Protein AF-A0A8K0KRC7-F1 (afdb_monomer)

Foldseek 3Di:
DPPPVVVVVVVVVVPPPPPDDDDDPPCPVPQQEAEDAPDPVVVVVPVPPPHHYDYDPLNVVVVCCCVVPVPDPVNVVVLVLLVVLCVVVVFDDDDDADDDPVPVCRVVVVVVCCVRSVNSVVVVVVVVVVVVVVVVVVVVDDPPPPDD

Organism: Ladona fulva (NCBI:txid123851)

Sequence (148 aa):
MCAISRAFTLWFKYSIIHTTNNKRCLLSDKIVCIVRDNGRNIVSTLEGSPFEHISCLAHSLQLVIKDGILNKQMVKDLATKCRMAQIQLNIKRHKLIQDEPTRWNSLLQMMRHLPVQKEAVVHYNGILSNVFEKATYVASGSAVTVSE

Secondary structure (DSSP, 8-state):
--SHHHHHHHHHHTSS----SS---TTGGG---EEE-S-HHHHHHHHTSSS-EEE-HHHHHHHHHIIIIITSHHHHHHHHHHHHHHHHTTPPP-------TTSTTHHHHHHHHHHHHHHHHHHHHHHHHHHHHHHHHHHT--------

InterPro domains:
  IPR012337 Ribonuclease H-like superfamily [SSF53098] (28-122)
  IPR052035 Zinc finger BED domain-containing [PTHR46481] (29-125)

Structure (mmCIF, N/CA/C/O backbone):
data_AF-A0A8K0KRC7-F1
#
_entry.id   AF-A0A8K0KRC7-F1
#
loop_
_atom_site.group_PDB
_atom_site.id
_atom_site.type_symbol
_atom_site.label_atom_id
_atom_site.label_alt_id
_atom_site.label_comp_id
_atom_site.label_asym_id
_atom_site.label_entity_id
_atom_site.label_seq_id
_atom_site.pdbx_PDB_ins_code
_atom_site.Cartn_x
_atom_site.Cartn_y
_atom_site.Cartn_z
_atom_site.occupancy
_atom_site.B_iso_or_equiv
_atom_site.auth_seq_id
_atom_site.auth_comp_id
_atom_site.auth_asym_id
_atom_site.auth_atom_id
_atom_site.pdbx_PDB_model_num
ATOM 1 N N . MET A 1 1 ? 5.937 -18.211 14.958 1.00 33.62 1 MET A N 1
ATOM 2 C CA . MET A 1 1 ? 5.404 -17.612 13.711 1.00 33.62 1 MET A CA 1
ATOM 3 C C . MET A 1 1 ? 6.012 -16.227 13.475 1.00 33.62 1 MET A C 1
ATOM 5 O O . MET A 1 1 ? 5.441 -15.252 13.931 1.00 33.62 1 MET A O 1
ATOM 9 N N . CYS A 1 2 ? 7.164 -16.119 12.799 1.00 29.72 2 CYS A N 1
ATOM 10 C CA . CYS A 1 2 ? 7.578 -14.884 12.103 1.00 29.72 2 CYS A CA 1
ATOM 11 C C . CYS A 1 2 ? 8.777 -15.154 11.164 1.00 29.72 2 CYS A C 1
ATOM 13 O O . CYS A 1 2 ? 9.817 -14.516 11.263 1.00 29.72 2 CYS A O 1
ATOM 15 N N . ALA A 1 3 ? 8.664 -16.145 10.273 1.00 28.69 3 ALA A N 1
ATOM 16 C CA . ALA A 1 3 ? 9.695 -16.421 9.259 1.00 28.69 3 ALA A CA 1
ATOM 17 C C . ALA A 1 3 ? 9.427 -15.700 7.921 1.00 28.69 3 ALA A C 1
ATOM 19 O O . ALA A 1 3 ? 10.314 -15.583 7.084 1.00 28.69 3 ALA A O 1
ATOM 20 N N . ILE A 1 4 ? 8.225 -15.146 7.728 1.00 36.69 4 ILE A N 1
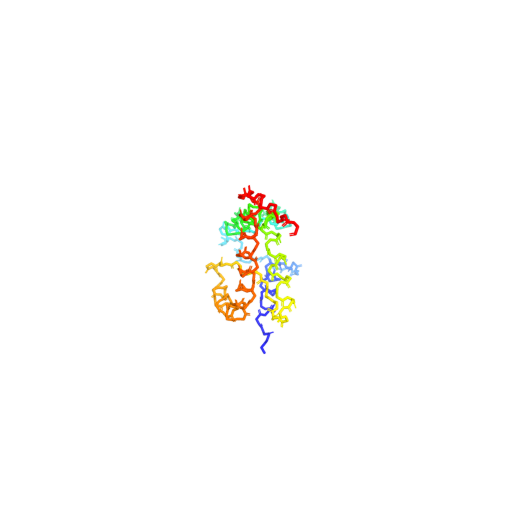ATOM 21 C CA . ILE A 1 4 ? 7.799 -14.579 6.436 1.00 36.69 4 ILE A CA 1
ATOM 22 C C . ILE A 1 4 ? 8.170 -13.088 6.306 1.00 36.69 4 ILE A C 1
ATOM 24 O O . ILE A 1 4 ? 8.286 -12.571 5.200 1.00 36.69 4 ILE A O 1
ATOM 28 N N . SER A 1 5 ? 8.467 -12.389 7.410 1.00 37.97 5 SER A N 1
ATOM 29 C CA . SER A 1 5 ? 8.839 -10.965 7.343 1.00 37.97 5 SER A CA 1
ATOM 30 C C . SER A 1 5 ? 10.290 -10.714 6.912 1.00 37.97 5 SER A C 1
ATOM 32 O O . SER A 1 5 ? 10.607 -9.586 6.546 1.00 37.97 5 SER A O 1
ATOM 34 N N . ARG A 1 6 ? 11.176 -11.722 6.940 1.00 35.16 6 ARG A N 1
ATOM 35 C CA . ARG A 1 6 ? 12.566 -11.572 6.461 1.00 35.16 6 ARG A CA 1
ATOM 36 C C . ARG A 1 6 ? 12.711 -11.896 4.972 1.00 35.16 6 ARG A C 1
ATOM 38 O O . ARG A 1 6 ? 13.611 -11.358 4.339 1.00 35.16 6 ARG A O 1
ATOM 45 N N . ALA A 1 7 ? 11.802 -12.687 4.397 1.00 34.78 7 ALA A N 1
ATOM 46 C CA . ALA A 1 7 ? 11.844 -13.064 2.984 1.00 34.78 7 ALA A CA 1
ATOM 47 C C . ALA A 1 7 ? 11.619 -11.870 2.036 1.00 34.78 7 ALA A C 1
ATOM 49 O O . ALA A 1 7 ? 12.266 -11.786 0.998 1.00 34.78 7 ALA A O 1
ATOM 50 N N . PHE A 1 8 ? 10.779 -10.897 2.410 1.00 37.19 8 PHE A N 1
ATOM 51 C CA . PHE A 1 8 ? 10.486 -9.754 1.534 1.00 37.19 8 PHE A CA 1
ATOM 52 C C . PHE A 1 8 ? 11.630 -8.726 1.487 1.00 37.19 8 PHE A C 1
ATOM 54 O O . PHE A 1 8 ? 11.939 -8.180 0.432 1.00 37.19 8 PHE A O 1
ATOM 61 N N . THR A 1 9 ? 12.324 -8.514 2.609 1.00 38.22 9 THR A N 1
ATOM 62 C CA . THR A 1 9 ? 13.510 -7.643 2.653 1.00 38.22 9 THR A CA 1
ATOM 63 C C . THR A 1 9 ? 14.731 -8.311 2.018 1.00 38.22 9 THR A C 1
ATOM 65 O O . THR A 1 9 ? 15.571 -7.622 1.448 1.00 38.22 9 THR A O 1
ATOM 68 N N . LEU A 1 10 ? 14.830 -9.645 2.073 1.00 32.06 10 LEU A N 1
ATOM 69 C CA . LEU A 1 10 ? 15.874 -10.395 1.369 1.00 32.06 10 LEU A CA 1
ATOM 70 C C . LEU A 1 10 ? 15.636 -10.440 -0.147 1.00 32.06 10 LEU A C 1
ATOM 72 O O . LEU A 1 10 ? 16.608 -10.360 -0.887 1.00 32.06 10 LEU A O 1
ATOM 76 N N . TRP A 1 11 ? 14.388 -10.450 -0.627 1.00 34.28 11 TRP A N 1
ATOM 77 C CA . TRP A 1 11 ? 14.124 -10.401 -2.071 1.00 34.28 11 TRP A CA 1
ATOM 78 C C . TRP A 1 11 ? 14.482 -9.043 -2.700 1.00 34.28 11 TRP A C 1
ATOM 80 O O . TRP A 1 11 ? 15.053 -9.003 -3.785 1.00 34.28 11 TRP A O 1
ATOM 90 N N . PHE A 1 12 ? 14.292 -7.932 -1.977 1.00 31.88 12 PHE A N 1
ATOM 91 C CA . PHE A 1 12 ? 14.781 -6.619 -2.427 1.00 31.88 12 PHE A CA 1
ATOM 92 C C . PHE A 1 12 ? 16.305 -6.453 -2.303 1.00 31.88 12 PHE A C 1
ATOM 94 O O . PHE A 1 12 ? 16.902 -5.687 -3.055 1.00 31.88 12 PHE A O 1
ATOM 101 N N . LYS A 1 13 ? 16.962 -7.178 -1.389 1.00 31.12 13 LYS A N 1
ATOM 102 C CA . LYS A 1 13 ? 18.420 -7.086 -1.198 1.00 31.12 13 LYS A CA 1
ATOM 103 C C . LYS A 1 13 ? 19.223 -7.925 -2.203 1.00 31.12 13 LYS A C 1
ATOM 105 O O . LYS A 1 13 ? 20.401 -7.651 -2.386 1.00 31.12 13 LYS A O 1
ATOM 110 N N . TYR A 1 14 ? 18.597 -8.891 -2.881 1.00 35.47 14 TYR A N 1
ATOM 111 C CA . TYR A 1 14 ? 19.252 -9.746 -3.884 1.00 35.47 14 TYR A CA 1
ATOM 112 C C . TYR A 1 14 ? 19.147 -9.253 -5.341 1.00 35.47 14 TYR A C 1
ATOM 114 O O . TYR A 1 14 ? 19.714 -9.890 -6.221 1.00 35.47 14 TYR A O 1
ATOM 122 N N . SER A 1 15 ? 18.494 -8.114 -5.609 1.00 32.50 15 SER A N 1
ATOM 123 C CA . SER A 1 15 ? 18.563 -7.447 -6.931 1.00 32.50 15 SER A CA 1
ATOM 124 C C . SER A 1 15 ? 19.583 -6.306 -6.996 1.00 32.50 15 SER A C 1
ATOM 126 O O . SER A 1 15 ? 19.812 -5.745 -8.064 1.00 32.50 15 SER A O 1
ATOM 128 N N . ILE A 1 16 ? 20.244 -5.979 -5.882 1.00 38.75 16 ILE A N 1
ATOM 129 C CA . ILE A 1 16 ? 21.433 -5.127 -5.915 1.00 38.75 16 ILE A CA 1
ATOM 130 C C . ILE A 1 16 ? 22.608 -6.054 -6.191 1.00 38.75 16 ILE A C 1
ATOM 132 O O . ILE A 1 16 ? 23.095 -6.750 -5.299 1.00 38.75 16 ILE A O 1
ATOM 136 N N . ILE A 1 17 ? 23.028 -6.078 -7.454 1.00 41.53 17 ILE A N 1
ATOM 137 C CA . ILE A 1 17 ? 24.310 -6.627 -7.883 1.00 41.53 17 ILE A CA 1
ATOM 138 C C . ILE A 1 17 ? 25.383 -5.874 -7.090 1.00 41.53 17 ILE A C 1
ATOM 140 O O . ILE A 1 17 ? 25.812 -4.785 -7.462 1.00 41.53 17 ILE A O 1
ATOM 144 N N . HIS A 1 18 ? 25.791 -6.436 -5.953 1.00 33.06 18 HIS A N 1
ATOM 145 C CA . HIS A 1 18 ? 27.065 -6.094 -5.354 1.00 33.06 18 HIS A CA 1
ATOM 146 C C . HIS A 1 18 ? 28.128 -6.538 -6.354 1.00 33.06 18 HIS A C 1
ATOM 148 O O . HIS A 1 18 ? 28.364 -7.727 -6.566 1.00 33.06 18 HIS A O 1
ATOM 154 N N . THR A 1 19 ? 28.738 -5.553 -7.000 1.00 42.16 19 THR A N 1
ATOM 155 C CA . THR A 1 19 ? 29.949 -5.678 -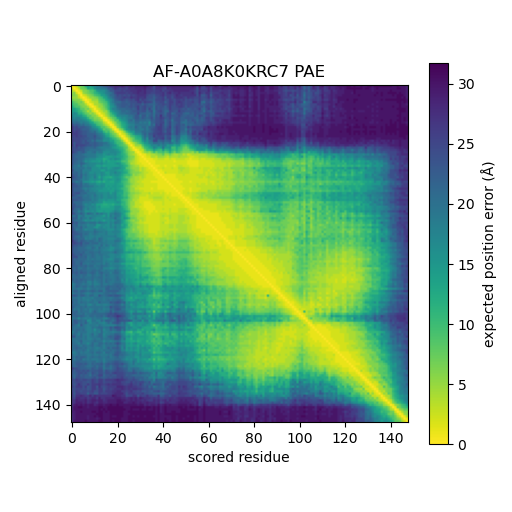7.796 1.00 42.16 19 THR A CA 1
ATOM 156 C C . THR A 1 19 ? 31.099 -6.109 -6.885 1.00 42.16 19 THR A C 1
ATOM 158 O O . THR A 1 19 ? 31.922 -5.312 -6.452 1.00 42.16 19 THR A O 1
ATOM 161 N N . THR A 1 20 ? 31.174 -7.400 -6.566 1.00 35.38 20 THR A N 1
ATOM 162 C CA . THR A 1 20 ? 32.406 -8.011 -6.066 1.00 35.38 20 THR A CA 1
ATOM 163 C C . THR A 1 20 ? 33.124 -8.645 -7.247 1.00 35.38 20 THR A C 1
ATOM 165 O O . THR A 1 20 ? 32.663 -9.645 -7.785 1.00 35.38 20 THR A O 1
ATOM 168 N N . ASN A 1 21 ? 34.219 -8.001 -7.652 1.00 38.16 21 ASN A N 1
ATOM 169 C CA . ASN A 1 21 ? 35.334 -8.518 -8.443 1.00 38.16 21 ASN A CA 1
ATOM 170 C C . ASN A 1 21 ? 35.035 -9.621 -9.483 1.00 38.16 21 ASN A C 1
ATOM 172 O O . ASN A 1 21 ? 34.902 -10.801 -9.174 1.00 38.16 21 ASN A O 1
ATOM 176 N N . ASN A 1 22 ? 35.121 -9.213 -10.752 1.00 40.75 22 ASN A N 1
ATOM 177 C CA . ASN A 1 22 ? 35.574 -10.049 -11.863 1.00 40.75 22 ASN A CA 1
ATOM 178 C C . ASN A 1 22 ? 34.718 -11.277 -12.237 1.00 40.75 22 ASN A C 1
ATOM 180 O O . ASN A 1 22 ? 35.244 -12.369 -12.438 1.00 40.75 22 ASN A O 1
ATOM 184 N N . LYS A 1 23 ? 33.405 -11.089 -12.421 1.00 40.78 23 LYS A N 1
ATOM 185 C CA . LYS A 1 23 ? 32.607 -11.898 -13.361 1.00 40.78 23 LYS A CA 1
ATOM 186 C C . LYS A 1 23 ? 31.597 -10.992 -14.063 1.00 40.78 23 LYS A C 1
ATOM 188 O O . LYS A 1 23 ? 30.587 -10.624 -13.470 1.00 40.78 23 LYS A O 1
ATOM 193 N N . ARG A 1 24 ? 31.860 -10.625 -15.327 1.00 45.50 24 ARG A N 1
ATOM 194 C CA . ARG A 1 24 ? 30.801 -10.138 -16.232 1.00 45.50 24 ARG A CA 1
ATOM 195 C C . ARG A 1 24 ? 29.645 -11.135 -16.149 1.00 45.50 24 ARG A C 1
ATOM 197 O O . ARG A 1 24 ? 29.869 -12.336 -16.298 1.00 45.50 24 ARG A O 1
ATOM 204 N N . CYS A 1 25 ? 28.438 -10.657 -15.868 1.00 52.09 25 CYS A N 1
ATOM 205 C CA . CYS A 1 25 ? 27.251 -11.498 -15.827 1.00 52.09 25 CYS A CA 1
ATOM 206 C C . CYS A 1 25 ? 27.090 -12.187 -17.194 1.00 52.09 25 CYS A C 1
ATOM 208 O O . CYS A 1 25 ? 26.824 -11.523 -18.188 1.00 52.09 25 CYS A O 1
ATOM 210 N N . LEU A 1 26 ? 27.242 -13.514 -17.247 1.00 53.88 26 LEU A N 1
ATOM 211 C CA . LEU A 1 26 ? 27.145 -14.370 -18.449 1.00 53.88 26 LEU A CA 1
ATOM 212 C C . LEU A 1 26 ? 25.731 -14.406 -19.087 1.00 53.88 26 LEU A C 1
ATOM 214 O O . LEU A 1 26 ? 25.395 -15.323 -19.831 1.00 53.88 26 LEU A O 1
ATOM 218 N N . LEU A 1 27 ? 24.869 -13.451 -18.735 1.00 60.81 27 LEU A N 1
ATOM 219 C CA . LEU A 1 27 ? 23.453 -13.382 -19.089 1.00 60.81 27 LEU A CA 1
ATOM 220 C C . LEU A 1 27 ? 23.074 -12.059 -19.756 1.00 60.81 27 LEU A C 1
ATOM 222 O O . LEU A 1 27 ? 21.923 -11.934 -20.160 1.00 60.81 27 LEU A O 1
ATOM 226 N N . SER A 1 28 ? 23.991 -11.090 -19.877 1.00 60.16 28 SER A N 1
ATOM 227 C CA . SER A 1 28 ? 23.673 -9.781 -20.463 1.00 60.16 28 SER A CA 1
ATOM 228 C C . SER A 1 28 ? 23.053 -9.908 -21.857 1.00 60.16 28 SER A C 1
ATOM 230 O O . SER A 1 28 ? 22.075 -9.231 -22.142 1.00 60.16 28 SER A O 1
ATOM 232 N N . ASP A 1 29 ? 23.521 -10.871 -22.653 1.00 67.31 29 ASP A N 1
ATOM 233 C CA . ASP A 1 29 ? 23.029 -11.123 -24.014 1.00 67.31 29 ASP A CA 1
ATOM 234 C C . ASP A 1 29 ? 21.641 -11.800 -24.052 1.00 67.31 29 ASP A C 1
ATOM 236 O O . ASP A 1 29 ? 21.066 -11.990 -25.120 1.00 67.31 29 ASP A O 1
ATOM 240 N N . LYS A 1 30 ? 21.092 -12.201 -22.894 1.00 78.62 30 LYS A N 1
ATOM 241 C CA . LYS A 1 30 ? 19.772 -12.849 -22.757 1.00 78.62 30 LYS A CA 1
ATOM 242 C C . LYS A 1 30 ? 18.722 -11.956 -22.097 1.00 78.62 30 LYS A C 1
ATOM 244 O O . LYS A 1 30 ? 17.555 -12.343 -22.030 1.00 78.62 30 LYS A O 1
ATOM 249 N N . ILE A 1 31 ? 19.118 -10.806 -21.554 1.00 82.00 31 ILE A N 1
ATOM 250 C CA . ILE A 1 31 ? 18.199 -9.890 -20.875 1.00 82.00 31 ILE A CA 1
ATOM 251 C C . ILE A 1 31 ? 17.572 -8.982 -21.930 1.00 82.00 31 ILE A C 1
ATOM 253 O O . ILE A 1 31 ? 18.246 -8.138 -22.505 1.00 82.00 31 ILE A O 1
ATOM 257 N N . VAL A 1 32 ? 16.270 -9.158 -22.164 1.00 86.50 32 VAL A N 1
ATOM 258 C CA . VAL A 1 32 ? 15.516 -8.356 -23.142 1.00 86.50 32 VAL A CA 1
ATOM 259 C C . VAL A 1 32 ? 15.117 -6.998 -22.562 1.00 86.50 32 VAL A C 1
ATOM 261 O O . VAL A 1 32 ? 15.223 -5.986 -23.243 1.00 86.50 32 VAL A O 1
ATOM 264 N N . CYS A 1 33 ? 14.633 -6.966 -21.316 1.00 88.88 33 CYS A N 1
ATOM 265 C CA . CYS A 1 33 ? 14.178 -5.737 -20.668 1.00 88.88 33 CYS A CA 1
ATOM 266 C C . CYS A 1 33 ? 14.079 -5.908 -19.145 1.00 88.88 33 CYS A C 1
ATOM 268 O O . CYS A 1 33 ? 13.697 -6.974 -18.654 1.00 88.88 33 CYS A O 1
ATOM 270 N N . ILE A 1 34 ? 14.385 -4.847 -18.397 1.00 90.25 34 ILE A N 1
ATOM 271 C CA . ILE A 1 34 ? 14.246 -4.780 -16.940 1.00 90.25 34 ILE A CA 1
ATOM 272 C C . ILE A 1 34 ? 12.956 -4.037 -16.572 1.00 90.25 34 ILE A C 1
ATOM 274 O O . ILE A 1 34 ? 12.757 -2.879 -16.933 1.00 90.25 34 ILE A O 1
ATOM 278 N N . VAL A 1 35 ? 12.090 -4.668 -15.777 1.00 92.38 35 VAL A N 1
ATOM 279 C CA . VAL A 1 35 ? 10.934 -3.990 -15.170 1.00 92.38 35 VAL A CA 1
ATOM 280 C C . VAL A 1 35 ? 11.363 -3.379 -13.838 1.00 92.38 35 VAL A C 1
ATOM 282 O O . VAL A 1 35 ? 11.757 -4.100 -12.923 1.00 92.38 35 VAL A O 1
ATOM 285 N N . ARG A 1 36 ? 11.278 -2.053 -13.716 1.00 90.56 36 ARG A N 1
ATOM 286 C CA . ARG A 1 36 ? 11.759 -1.290 -12.553 1.00 90.56 36 ARG A CA 1
ATOM 287 C C . ARG A 1 36 ? 10.636 -0.550 -11.829 1.00 90.56 36 ARG A C 1
ATOM 289 O O . ARG A 1 36 ? 9.609 -0.228 -12.422 1.00 90.56 36 ARG A O 1
ATOM 296 N N . ASP A 1 37 ? 10.812 -0.249 -10.545 1.00 90.25 37 ASP A N 1
ATOM 297 C CA . ASP A 1 37 ? 9.905 0.662 -9.832 1.00 90.25 37 ASP A CA 1
ATOM 298 C C . ASP A 1 37 ? 10.170 2.142 -10.204 1.00 90.25 37 ASP A C 1
ATOM 300 O O . ASP A 1 37 ? 11.087 2.458 -10.960 1.00 90.25 37 ASP A O 1
ATOM 304 N N . ASN A 1 38 ? 9.338 3.080 -9.739 1.00 87.75 38 ASN A N 1
ATOM 305 C CA . ASN A 1 38 ? 9.521 4.516 -10.027 1.00 87.75 38 ASN A CA 1
ATOM 306 C C . ASN A 1 38 ? 10.465 5.226 -9.041 1.00 87.75 38 ASN A C 1
ATOM 308 O O . ASN A 1 38 ? 10.468 6.453 -8.956 1.00 87.75 38 ASN A O 1
ATOM 312 N N . GLY A 1 39 ? 11.260 4.479 -8.277 1.00 89.12 39 GLY A N 1
ATOM 313 C CA . GLY A 1 39 ? 12.240 5.022 -7.354 1.00 89.12 39 GLY A CA 1
ATOM 314 C C . GLY A 1 39 ? 13.381 5.722 -8.089 1.00 89.12 39 GLY A C 1
ATOM 315 O O . GLY A 1 39 ? 14.020 5.150 -8.967 1.00 89.12 39 GLY A O 1
ATOM 316 N N . ARG A 1 40 ? 13.701 6.956 -7.685 1.00 89.81 40 ARG A N 1
ATOM 317 C CA . ARG A 1 40 ? 14.780 7.755 -8.30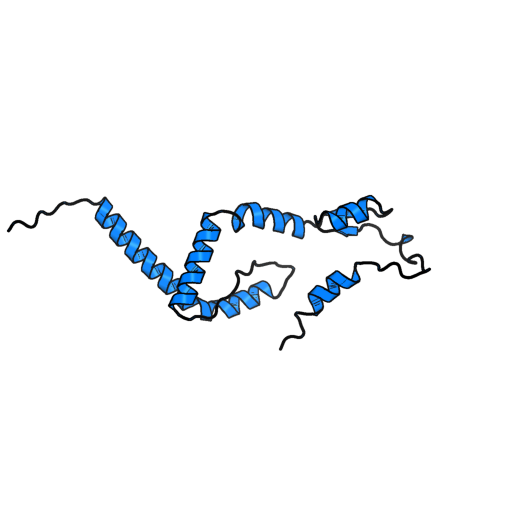3 1.00 89.81 40 ARG A CA 1
ATOM 318 C C . ARG A 1 40 ? 16.120 7.017 -8.372 1.00 89.81 40 ARG A C 1
ATOM 320 O O . ARG A 1 40 ? 16.824 7.128 -9.367 1.00 89.81 40 ARG A O 1
ATOM 327 N N . ASN A 1 41 ? 16.439 6.228 -7.349 1.00 92.94 41 ASN A N 1
ATOM 328 C CA . ASN A 1 41 ? 17.703 5.498 -7.283 1.00 92.94 41 ASN A CA 1
ATOM 329 C C . ASN A 1 41 ? 17.795 4.397 -8.350 1.00 92.94 41 ASN A C 1
ATOM 331 O O . ASN A 1 41 ? 18.834 4.272 -8.993 1.00 92.94 41 ASN A O 1
ATOM 335 N N . ILE A 1 42 ? 16.727 3.613 -8.557 1.00 88.81 42 ILE A N 1
ATOM 336 C CA . ILE A 1 42 ? 16.737 2.553 -9.574 1.00 88.81 42 ILE A CA 1
ATOM 337 C C . ILE A 1 42 ? 16.664 3.142 -10.981 1.00 88.81 42 ILE A C 1
ATOM 339 O O . ILE A 1 42 ? 17.338 2.644 -11.874 1.00 88.81 42 ILE A O 1
ATOM 343 N N . VAL A 1 43 ? 15.918 4.238 -11.157 1.00 92.50 43 VAL A N 1
ATOM 344 C CA . VAL A 1 43 ? 15.843 4.966 -12.429 1.00 92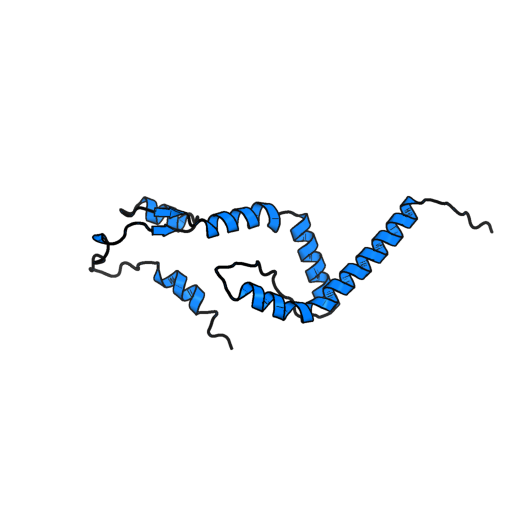.50 43 VAL A CA 1
ATOM 345 C C . VAL A 1 43 ? 17.227 5.472 -12.825 1.00 92.50 43 VAL A C 1
ATOM 347 O O . VAL A 1 43 ? 17.728 5.077 -13.867 1.00 92.50 43 VAL A O 1
ATOM 350 N N . SER A 1 44 ? 17.899 6.218 -11.946 1.00 94.00 44 SER A N 1
ATOM 351 C CA . SER A 1 44 ? 19.235 6.755 -12.230 1.00 94.00 44 SER A CA 1
ATOM 352 C C . SER A 1 44 ? 20.283 5.659 -12.458 1.00 94.00 44 SER A C 1
ATOM 354 O O . SER A 1 44 ? 21.179 5.825 -13.281 1.00 94.00 44 SER A O 1
ATOM 356 N N . THR A 1 45 ? 20.166 4.524 -11.760 1.00 92.31 45 THR A N 1
ATOM 357 C CA . THR A 1 45 ? 21.067 3.378 -11.966 1.00 92.31 45 THR A CA 1
ATOM 358 C C . THR A 1 45 ? 20.873 2.753 -13.348 1.00 92.31 45 THR A C 1
ATOM 360 O O . THR A 1 45 ? 21.851 2.375 -13.989 1.00 92.31 45 THR A O 1
ATOM 363 N N . LEU A 1 46 ? 19.624 2.623 -13.802 1.00 90.69 46 LEU A N 1
ATOM 364 C CA . LEU A 1 46 ? 19.300 1.956 -15.060 1.00 90.69 46 LEU A CA 1
ATOM 365 C C . LEU A 1 46 ? 19.459 2.868 -16.282 1.00 90.69 46 LEU A C 1
ATOM 367 O O . LEU A 1 46 ? 19.888 2.374 -17.320 1.00 90.69 46 LEU A O 1
ATOM 371 N N . GLU A 1 47 ? 19.238 4.177 -16.139 1.00 92.12 47 GLU A N 1
ATOM 372 C CA . GLU A 1 47 ? 19.531 5.183 -17.175 1.00 92.12 47 GLU A CA 1
ATOM 373 C C . GLU A 1 47 ? 21.025 5.224 -17.537 1.00 92.12 47 GLU A C 1
ATOM 375 O O . GLU A 1 47 ? 21.386 5.509 -18.674 1.00 92.12 47 GLU A O 1
ATOM 380 N N . GLY A 1 48 ? 21.905 4.915 -16.577 1.00 90.06 48 GLY A N 1
ATOM 381 C CA . GLY A 1 48 ? 23.346 4.766 -16.806 1.00 90.06 48 GLY A CA 1
ATOM 382 C C . GLY A 1 48 ? 23.776 3.360 -17.241 1.00 90.06 48 GLY A C 1
ATOM 383 O O . GLY A 1 48 ? 24.974 3.100 -17.358 1.00 90.06 48 GLY A O 1
ATOM 384 N N . SER A 1 49 ? 22.834 2.433 -17.426 1.00 87.06 49 SER A N 1
ATOM 385 C CA . SER A 1 49 ? 23.107 1.034 -17.760 1.00 87.06 49 SER A CA 1
ATOM 386 C C . SER A 1 49 ? 22.852 0.751 -19.246 1.00 87.06 49 SER A C 1
ATOM 388 O O . SER A 1 49 ? 22.069 1.452 -19.877 1.00 87.06 49 SER A O 1
ATOM 390 N N . PRO A 1 50 ? 23.457 -0.301 -19.826 1.00 86.50 50 PRO A N 1
ATOM 391 C CA . PRO A 1 50 ? 23.209 -0.683 -21.217 1.00 86.50 50 PRO A CA 1
ATOM 392 C C . PRO A 1 50 ? 21.882 -1.439 -21.420 1.00 86.50 50 PRO A C 1
ATOM 394 O O . PRO A 1 50 ? 21.646 -1.961 -22.506 1.00 86.50 50 PRO A O 1
ATOM 397 N N . PHE A 1 51 ? 21.054 -1.584 -20.381 1.00 88.56 51 PHE A N 1
ATOM 398 C CA . PHE A 1 51 ? 19.849 -2.406 -20.425 1.00 88.56 51 PHE A CA 1
ATOM 399 C C . PHE A 1 51 ? 18.599 -1.566 -20.667 1.00 88.56 51 PHE A C 1
ATOM 401 O O . PHE A 1 51 ? 18.324 -0.619 -19.932 1.00 88.56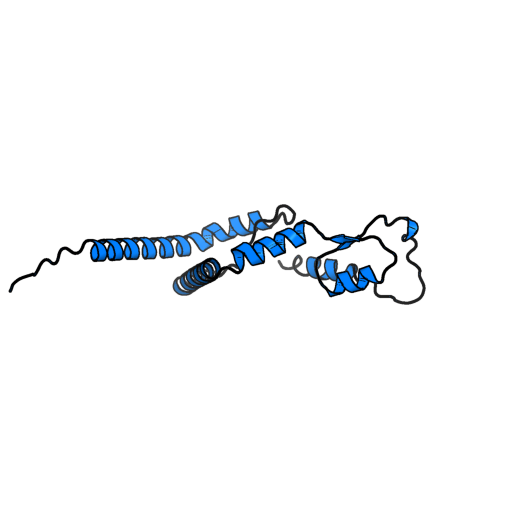 51 PHE A O 1
ATOM 408 N N . GLU A 1 52 ? 17.786 -2.002 -21.627 1.00 90.56 52 GLU A N 1
ATOM 409 C CA . GLU A 1 52 ? 16.436 -1.481 -21.820 1.00 90.56 52 GLU A CA 1
ATOM 410 C C . GLU A 1 52 ? 15.576 -1.723 -20.577 1.00 90.56 52 GLU A C 1
ATOM 412 O O . GLU A 1 52 ? 15.609 -2.801 -19.968 1.00 90.56 52 GLU A O 1
ATOM 417 N N . HIS A 1 53 ? 14.773 -0.730 -20.198 1.00 93.38 53 HIS A N 1
ATOM 418 C CA . HIS A 1 53 ? 13.983 -0.802 -18.976 1.00 93.38 53 HIS A CA 1
ATOM 419 C C . HIS A 1 53 ? 12.614 -0.120 -19.080 1.00 93.38 53 HIS A C 1
ATOM 421 O O . HIS A 1 53 ? 12.466 0.955 -19.660 1.00 93.38 53 HIS A O 1
ATOM 427 N N . ILE A 1 54 ? 11.609 -0.690 -18.412 1.00 93.62 54 ILE A N 1
ATOM 428 C CA . ILE A 1 54 ? 10.242 -0.151 -18.345 1.00 93.62 54 ILE A CA 1
ATOM 429 C C . ILE A 1 54 ? 9.766 0.014 -16.904 1.00 93.62 54 ILE A C 1
ATOM 431 O O . ILE A 1 54 ? 10.181 -0.712 -15.999 1.00 93.62 54 ILE A O 1
ATOM 435 N N . SER A 1 55 ? 8.867 0.969 -16.670 1.00 91.94 55 SER A N 1
ATOM 436 C CA . SER A 1 55 ? 8.260 1.148 -15.351 1.00 91.94 55 SER A CA 1
ATOM 437 C C . SER A 1 55 ? 7.250 0.041 -15.038 1.00 91.94 55 SER A C 1
ATOM 439 O O . SER A 1 55 ? 6.485 -0.420 -15.884 1.00 91.94 55 SER A O 1
ATOM 441 N N . CYS A 1 56 ? 7.219 -0.380 -13.778 1.00 89.44 56 CYS A N 1
ATOM 442 C CA . CYS A 1 56 ? 6.250 -1.337 -13.275 1.00 89.44 56 CYS A CA 1
ATOM 443 C C . CYS A 1 56 ? 4.868 -0.682 -13.179 1.00 89.44 56 CYS A C 1
ATOM 445 O O . CYS A 1 56 ? 4.635 0.175 -12.321 1.00 89.44 56 CYS A O 1
ATOM 447 N N . LEU A 1 57 ? 3.928 -1.130 -14.015 1.00 87.06 57 LEU A N 1
ATOM 448 C CA . LEU A 1 57 ? 2.546 -0.643 -14.021 1.00 87.06 57 LEU A CA 1
ATOM 449 C C . LEU A 1 57 ? 1.880 -0.760 -12.643 1.00 87.06 57 LEU A C 1
ATOM 451 O O . LEU A 1 57 ? 1.238 0.186 -12.192 1.00 87.06 57 LEU A O 1
ATOM 455 N N . ALA A 1 58 ? 2.075 -1.885 -11.948 1.00 82.75 58 ALA A N 1
ATOM 456 C CA . ALA A 1 58 ? 1.511 -2.094 -10.616 1.00 82.75 58 ALA A CA 1
ATOM 457 C C . ALA A 1 58 ? 2.025 -1.046 -9.614 1.00 82.75 58 ALA A C 1
ATOM 459 O O . ALA A 1 58 ? 1.252 -0.488 -8.836 1.00 82.75 58 ALA A O 1
ATOM 460 N N . HIS A 1 59 ? 3.317 -0.708 -9.680 1.00 79.44 59 HIS A N 1
ATOM 461 C CA . HIS A 1 59 ? 3.892 0.325 -8.825 1.00 79.44 59 HIS A CA 1
ATOM 462 C C . HIS A 1 59 ? 3.371 1.723 -9.185 1.00 79.44 59 HIS A C 1
ATOM 464 O O . HIS A 1 59 ? 3.042 2.504 -8.294 1.00 79.44 59 HIS A O 1
ATOM 470 N N . SER A 1 60 ? 3.242 2.032 -10.477 1.00 87.00 60 SER A N 1
ATOM 471 C CA . SER A 1 60 ? 2.654 3.290 -10.950 1.00 87.00 60 SER A CA 1
ATOM 472 C C . SER A 1 60 ? 1.207 3.453 -10.478 1.00 87.00 60 SER A C 1
ATOM 474 O O . SER A 1 60 ? 0.857 4.490 -9.916 1.00 87.00 60 SER A O 1
ATOM 476 N N . LEU A 1 61 ? 0.381 2.411 -10.605 1.00 86.75 61 LEU A N 1
ATOM 477 C CA . LEU A 1 61 ? -1.000 2.426 -10.122 1.00 86.75 61 LEU A CA 1
ATOM 478 C C . LEU A 1 61 ? -1.063 2.600 -8.599 1.00 86.75 61 LEU A C 1
ATOM 480 O O . LEU A 1 61 ? -1.864 3.381 -8.087 1.00 86.75 61 LEU A O 1
ATOM 484 N N . GLN A 1 62 ? -0.171 1.932 -7.865 1.00 83.06 62 GLN A N 1
ATOM 485 C CA . GLN A 1 62 ? -0.077 2.078 -6.416 1.00 83.06 62 GLN A CA 1
ATOM 486 C C . GLN A 1 62 ? 0.248 3.518 -5.987 1.00 83.06 62 GLN A C 1
ATOM 488 O O . GLN A 1 62 ? -0.240 3.966 -4.944 1.00 83.06 62 GLN A O 1
ATOM 493 N N . LEU A 1 63 ? 1.067 4.244 -6.757 1.00 86.75 63 LEU A N 1
ATOM 494 C CA . LEU A 1 63 ? 1.352 5.661 -6.517 1.00 86.75 63 LEU A CA 1
ATOM 495 C C . LEU A 1 63 ? 0.119 6.533 -6.781 1.00 86.75 63 LEU A C 1
ATOM 497 O O . LEU A 1 63 ? -0.208 7.368 -5.941 1.00 86.75 63 LEU A O 1
ATOM 501 N N . VAL A 1 64 ? -0.607 6.284 -7.876 1.00 91.19 64 VAL A N 1
ATOM 502 C CA . VAL A 1 64 ? -1.854 6.999 -8.204 1.00 91.19 64 VAL A CA 1
ATOM 503 C C . VAL A 1 64 ? -2.909 6.807 -7.116 1.00 91.19 64 VAL A C 1
ATOM 505 O O . VAL A 1 64 ? -3.511 7.777 -6.675 1.00 91.19 64 VAL A O 1
ATOM 508 N N . ILE A 1 65 ? -3.108 5.585 -6.617 1.00 86.62 65 ILE A N 1
ATOM 509 C CA . ILE A 1 65 ? -4.064 5.315 -5.529 1.00 86.62 65 ILE A CA 1
ATOM 510 C C . ILE A 1 65 ? -3.638 6.020 -4.236 1.00 86.62 65 ILE A C 1
ATOM 512 O O . ILE A 1 65 ? -4.468 6.611 -3.535 1.00 86.62 65 ILE A O 1
ATOM 516 N N . LYS A 1 66 ? -2.340 5.970 -3.909 1.00 83.88 66 LYS A N 1
ATOM 517 C CA . LYS A 1 66 ? -1.803 6.653 -2.726 1.00 83.88 66 LYS A CA 1
ATOM 518 C C . LYS A 1 66 ? -2.079 8.149 -2.781 1.00 83.88 66 LYS A C 1
ATOM 520 O O . LYS A 1 66 ? -2.530 8.702 -1.783 1.00 83.88 66 LYS A O 1
ATOM 525 N N . ASP A 1 67 ? -1.848 8.777 -3.925 1.00 88.06 67 ASP A N 1
ATOM 526 C CA . ASP A 1 67 ? -2.020 10.217 -4.073 1.00 88.06 67 ASP A CA 1
ATOM 527 C C . ASP A 1 67 ? -3.490 10.637 -4.245 1.00 88.06 67 ASP A C 1
ATOM 529 O O . ASP A 1 67 ? -4.002 11.507 -3.538 1.00 88.06 67 ASP A O 1
ATOM 533 N N . GLY A 1 68 ? -4.213 9.948 -5.125 1.00 89.50 68 GLY A N 1
ATOM 534 C CA . GLY A 1 68 ? -5.592 10.262 -5.483 1.00 89.50 68 GLY A CA 1
ATOM 535 C C . GLY A 1 68 ? -6.611 9.946 -4.392 1.00 89.50 68 GLY A C 1
ATOM 536 O O . GLY A 1 68 ? -7.627 10.633 -4.303 1.00 89.50 68 GLY A O 1
ATOM 537 N N . ILE A 1 69 ? -6.349 8.946 -3.543 1.00 88.50 69 ILE A N 1
ATOM 538 C CA . ILE A 1 69 ? -7.315 8.474 -2.540 1.00 88.50 69 ILE A CA 1
ATOM 539 C C . ILE A 1 69 ? -6.726 8.559 -1.135 1.00 88.50 69 ILE A C 1
ATOM 541 O O . ILE A 1 69 ? -7.256 9.267 -0.281 1.00 88.50 69 ILE A O 1
ATOM 545 N N . LEU A 1 70 ? -5.617 7.861 -0.874 1.00 83.56 70 LEU A N 1
ATOM 546 C CA . LEU A 1 70 ? -5.125 7.687 0.501 1.00 83.56 70 LEU A CA 1
ATOM 547 C C . LEU A 1 70 ? -4.555 8.978 1.105 1.00 83.56 70 LEU A C 1
ATOM 549 O O . LEU A 1 70 ? -4.555 9.145 2.326 1.00 83.56 70 LEU A O 1
ATOM 553 N N . ASN A 1 71 ? -4.090 9.905 0.267 1.00 85.81 71 ASN A N 1
ATOM 554 C CA . ASN A 1 71 ? -3.578 11.195 0.707 1.00 85.81 71 ASN A CA 1
ATOM 555 C C . ASN A 1 71 ? -4.661 12.244 0.967 1.00 85.81 71 ASN A C 1
ATOM 557 O O . ASN A 1 71 ? -4.343 13.266 1.583 1.00 85.81 71 ASN A O 1
ATOM 561 N N . LYS A 1 72 ? -5.915 11.995 0.570 1.00 91.06 72 LYS A N 1
ATOM 562 C CA . LYS A 1 72 ? -7.028 12.922 0.793 1.00 91.06 72 LYS A CA 1
ATOM 563 C C . LYS A 1 72 ? -7.318 13.058 2.286 1.00 91.06 72 LYS A C 1
ATOM 565 O O . LYS A 1 72 ? -7.404 12.062 3.007 1.00 91.06 72 LYS A O 1
ATOM 570 N N . GLN A 1 73 ? -7.501 14.298 2.740 1.00 91.25 73 GLN A N 1
ATOM 571 C CA . GLN A 1 73 ? -7.683 14.609 4.159 1.00 91.25 73 GLN A CA 1
ATOM 572 C C . GLN A 1 73 ? -8.872 13.857 4.765 1.00 91.25 73 GLN A C 1
ATOM 574 O O . GLN A 1 73 ? -8.724 13.217 5.796 1.00 91.25 73 GLN A O 1
ATOM 579 N N . MET A 1 74 ? -10.000 13.804 4.053 1.00 89.81 74 MET A N 1
ATOM 580 C CA . MET A 1 74 ? -11.188 13.056 4.474 1.00 89.81 74 MET A CA 1
ATOM 581 C C . MET A 1 74 ? -10.889 11.581 4.801 1.00 89.81 74 MET A C 1
ATOM 583 O O . MET A 1 74 ? -11.352 11.058 5.813 1.00 89.81 74 MET A O 1
ATOM 587 N N . VAL A 1 75 ? -10.082 10.906 3.973 1.00 86.94 75 VAL A N 1
ATOM 588 C CA . VAL A 1 75 ? -9.710 9.495 4.175 1.00 86.94 75 VAL A CA 1
ATOM 589 C C . VAL A 1 75 ? -8.775 9.348 5.377 1.00 86.94 75 VAL A C 1
ATOM 591 O O . VAL A 1 75 ? -8.923 8.417 6.171 1.00 86.94 75 VAL A O 1
ATOM 594 N N . LYS A 1 76 ? -7.841 10.289 5.558 1.00 87.56 76 LYS A N 1
ATOM 595 C CA . LYS A 1 76 ? -6.947 10.337 6.726 1.00 87.56 76 LYS A CA 1
ATOM 596 C C . LYS A 1 76 ? -7.712 10.584 8.027 1.00 87.56 76 LYS A C 1
ATOM 598 O O . LYS A 1 76 ? -7.430 9.923 9.029 1.00 87.56 76 LYS A O 1
ATOM 603 N N . ASP A 1 77 ? -8.691 11.479 8.007 1.00 89.25 77 ASP A N 1
ATOM 604 C CA . ASP A 1 77 ? -9.529 11.803 9.160 1.00 89.25 77 ASP A CA 1
ATOM 605 C C . ASP A 1 77 ? -10.396 10.611 9.550 1.00 89.25 77 ASP A C 1
ATOM 607 O O . ASP A 1 77 ? -10.440 10.235 10.721 1.00 89.25 77 ASP A O 1
ATOM 611 N N . LEU A 1 78 ? -11.025 9.956 8.569 1.00 84.50 78 LEU A N 1
ATOM 612 C CA . LEU A 1 78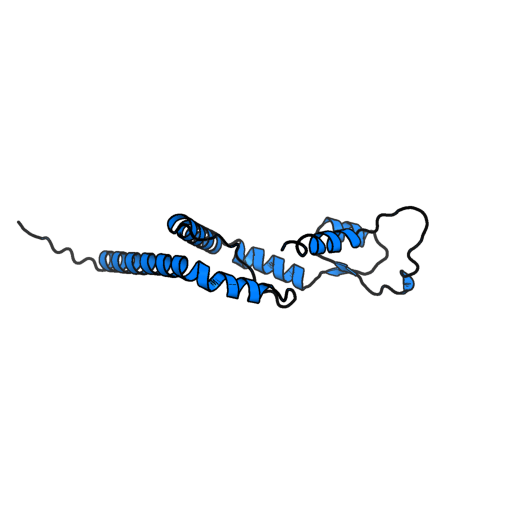 ? -11.784 8.729 8.795 1.00 84.50 78 LEU A CA 1
ATOM 613 C C . LEU A 1 78 ? -10.894 7.633 9.393 1.00 84.50 78 LEU A C 1
ATOM 615 O O . LEU A 1 78 ? -11.238 7.048 10.418 1.00 84.50 78 LEU A O 1
ATOM 619 N N . ALA A 1 79 ? -9.709 7.404 8.818 1.00 84.75 79 ALA A N 1
ATOM 620 C CA . ALA A 1 79 ? -8.760 6.426 9.343 1.00 84.75 79 ALA A CA 1
ATOM 621 C C . ALA A 1 79 ? -8.319 6.752 10.781 1.00 84.75 79 ALA A C 1
ATOM 623 O O . ALA A 1 79 ? -8.123 5.845 11.591 1.00 84.75 79 ALA A O 1
ATOM 624 N N . THR A 1 80 ? -8.181 8.036 11.116 1.00 87.31 80 THR A N 1
ATOM 625 C CA . THR A 1 80 ? -7.845 8.493 12.470 1.00 87.31 80 THR A CA 1
ATOM 626 C C . THR A 1 80 ? -9.000 8.250 13.438 1.00 87.31 80 THR A C 1
ATOM 628 O O . THR A 1 80 ? -8.779 7.670 14.499 1.00 87.31 80 THR A O 1
ATOM 631 N N . LYS A 1 81 ? -10.239 8.574 13.052 1.00 85.69 81 LYS A N 1
ATOM 632 C CA . LYS A 1 81 ? -11.446 8.297 13.851 1.00 85.69 81 LYS A CA 1
ATOM 633 C C . LYS A 1 81 ? -11.620 6.802 14.122 1.00 85.69 81 LYS A C 1
ATOM 635 O O . LYS A 1 81 ? -11.835 6.410 15.266 1.00 85.69 81 LYS A O 1
ATOM 640 N N . CYS A 1 82 ? -11.428 5.950 13.115 1.00 82.31 82 CYS A N 1
ATOM 641 C CA . CYS A 1 82 ? -11.465 4.498 13.304 1.00 82.31 82 CYS A CA 1
ATOM 642 C C . CYS A 1 82 ? -10.378 4.014 14.279 1.00 82.31 82 CYS A C 1
ATOM 644 O O . CYS A 1 82 ? -10.638 3.142 15.106 1.00 82.31 82 CYS A O 1
ATOM 646 N N . ARG A 1 83 ? -9.170 4.595 14.237 1.00 86.00 83 ARG A N 1
ATOM 647 C CA . ARG A 1 83 ? -8.109 4.289 15.216 1.00 86.00 83 ARG A CA 1
ATOM 648 C C . ARG A 1 83 ? -8.472 4.739 16.628 1.00 86.00 83 ARG A C 1
ATOM 650 O O . ARG A 1 83 ? -8.140 4.034 17.574 1.00 86.00 83 ARG A O 1
ATOM 657 N N . MET A 1 84 ? -9.142 5.878 16.782 1.00 87.19 84 MET A N 1
ATOM 658 C CA . MET A 1 84 ? -9.621 6.337 18.089 1.00 87.19 84 MET A CA 1
ATOM 659 C C . MET A 1 84 ? -10.662 5.374 18.663 1.00 87.19 84 MET A C 1
ATOM 661 O O . MET A 1 84 ? -10.528 4.979 19.815 1.00 87.19 84 MET A O 1
ATOM 665 N N . ALA A 1 85 ? -11.616 4.913 17.847 1.00 86.44 85 ALA A N 1
ATOM 666 C CA . ALA A 1 85 ? -12.600 3.913 18.266 1.00 86.44 85 ALA A CA 1
ATOM 667 C C . ALA A 1 85 ? -11.934 2.592 18.698 1.00 86.44 85 ALA A C 1
ATOM 669 O O . ALA A 1 85 ? -12.292 2.019 19.724 1.00 86.44 85 ALA A O 1
ATOM 670 N N . GLN A 1 86 ? -10.904 2.138 17.971 1.00 88.44 86 GLN A N 1
ATOM 671 C CA . GLN A 1 86 ? -10.106 0.971 18.378 1.00 88.44 86 GLN A CA 1
ATOM 672 C C . GLN A 1 86 ? -9.447 1.163 19.753 1.00 88.44 86 GLN A C 1
ATOM 674 O O . GLN A 1 86 ? -9.385 0.214 20.528 1.00 88.44 86 GLN A O 1
ATOM 679 N N . ILE A 1 87 ? -8.946 2.369 20.055 1.00 88.50 87 ILE A N 1
ATOM 680 C CA . ILE A 1 87 ? -8.310 2.689 21.345 1.00 88.50 87 ILE A CA 1
ATOM 681 C C . ILE A 1 87 ? -9.349 2.736 22.468 1.00 88.50 87 ILE A C 1
ATOM 683 O O . ILE A 1 87 ? -9.132 2.126 23.508 1.00 88.50 87 ILE A O 1
ATOM 687 N N . GLN A 1 88 ? -10.475 3.421 22.250 1.00 88.50 88 GLN A N 1
ATOM 688 C CA . GLN A 1 88 ? -11.555 3.560 23.235 1.00 88.50 88 GLN A CA 1
ATOM 689 C C . GLN A 1 88 ? -12.121 2.205 23.667 1.00 88.50 88 GLN A C 1
ATOM 691 O O . GLN A 1 88 ? -12.401 2.001 24.843 1.00 88.50 88 GLN A O 1
ATOM 696 N N . LEU A 1 89 ? -12.240 1.269 22.725 1.00 87.75 89 LEU A N 1
ATOM 697 C CA . LEU A 1 89 ? -12.759 -0.077 22.973 1.00 87.75 89 LEU A CA 1
ATOM 698 C C . LEU A 1 89 ? -11.669 -1.091 23.354 1.00 87.75 89 LEU A C 1
ATOM 700 O O . LEU A 1 89 ? -11.961 -2.271 23.517 1.00 87.75 89 LEU A O 1
ATOM 704 N N . ASN A 1 90 ? -10.408 -0.657 23.469 1.00 90.62 90 ASN A N 1
ATOM 705 C CA . ASN A 1 90 ? -9.256 -1.513 23.762 1.00 90.62 90 ASN A CA 1
ATOM 706 C C . ASN A 1 90 ? -9.113 -2.719 22.800 1.00 90.62 90 ASN A C 1
ATOM 708 O O . ASN A 1 90 ? -8.714 -3.820 23.182 1.00 90.62 90 ASN A O 1
ATOM 712 N N . ILE A 1 91 ? -9.433 -2.511 21.519 1.00 88.94 91 ILE A N 1
ATOM 713 C CA . ILE A 1 91 ? -9.378 -3.535 20.470 1.00 88.94 91 ILE A CA 1
ATOM 714 C C . ILE A 1 91 ? -7.999 -3.526 19.801 1.00 88.94 91 ILE A C 1
ATOM 716 O O . ILE A 1 91 ? -7.355 -2.489 19.617 1.00 88.94 91 ILE A O 1
ATOM 720 N N . LYS A 1 92 ? -7.543 -4.701 19.348 1.00 87.81 92 LYS A N 1
ATOM 721 C CA . LYS A 1 92 ? -6.299 -4.833 18.581 1.00 87.81 92 LYS A CA 1
ATOM 722 C C . LYS A 1 92 ? -6.306 -3.912 17.353 1.00 87.81 92 LYS A C 1
ATOM 724 O O . LYS A 1 92 ? -7.115 -4.065 16.436 1.00 87.81 92 LYS A O 1
ATOM 729 N N . ARG A 1 93 ? -5.341 -2.992 17.313 1.00 85.50 93 ARG A N 1
ATOM 730 C CA . ARG A 1 93 ? -5.138 -2.047 16.208 1.00 85.50 93 ARG A CA 1
ATOM 731 C C . ARG A 1 93 ? -4.549 -2.763 14.998 1.00 85.50 93 ARG A C 1
ATOM 733 O O . ARG A 1 93 ? -3.452 -3.318 15.072 1.00 85.50 93 ARG A O 1
ATOM 740 N N . HIS A 1 94 ? -5.249 -2.702 13.873 1.00 85.38 94 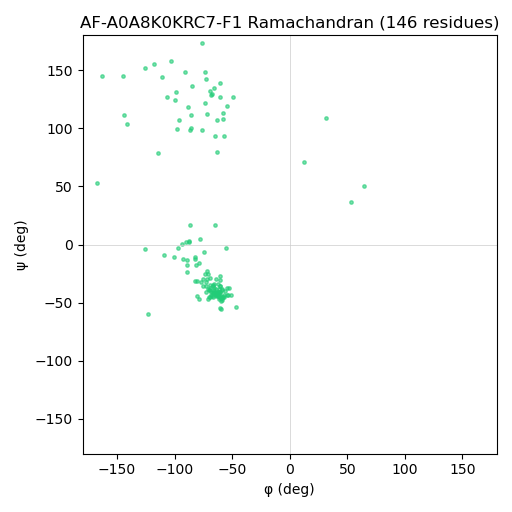HIS A N 1
ATOM 741 C CA . HIS A 1 94 ? -4.757 -3.210 12.595 1.00 85.38 94 HIS A CA 1
ATOM 742 C C . HIS A 1 94 ? -4.476 -2.052 11.638 1.00 85.38 94 HIS A C 1
ATOM 744 O O . HIS A 1 94 ? -5.174 -1.037 11.639 1.00 85.38 94 HIS A O 1
ATOM 750 N N . LYS A 1 95 ? -3.430 -2.193 10.818 1.00 80.25 95 LYS A N 1
ATOM 751 C CA . LYS A 1 95 ? -3.172 -1.254 9.720 1.00 80.25 95 LYS A CA 1
ATOM 752 C C . LYS A 1 95 ? -4.186 -1.507 8.604 1.00 80.25 95 LYS A C 1
ATOM 754 O O . LYS A 1 95 ? -4.597 -2.648 8.408 1.00 80.25 95 LYS A O 1
ATOM 759 N N . LEU A 1 96 ? -4.552 -0.453 7.875 1.00 78.62 96 LEU A N 1
ATOM 760 C CA . LEU A 1 96 ? -5.314 -0.596 6.638 1.00 78.62 96 LEU A CA 1
ATOM 761 C C . LEU A 1 96 ? -4.493 -1.438 5.661 1.00 78.62 96 LEU A C 1
ATOM 763 O O . LEU A 1 96 ? -3.314 -1.158 5.430 1.00 78.62 96 LEU A O 1
ATOM 767 N N . ILE A 1 97 ? -5.118 -2.489 5.148 1.00 82.38 97 ILE A N 1
ATOM 768 C CA . ILE A 1 97 ? -4.551 -3.375 4.139 1.00 82.38 97 ILE A CA 1
ATOM 769 C C . ILE A 1 97 ? -5.279 -3.049 2.845 1.00 82.38 97 ILE A C 1
ATOM 771 O O . ILE A 1 97 ? -6.505 -3.018 2.824 1.00 82.38 97 ILE A O 1
ATOM 775 N N . GLN A 1 98 ? -4.517 -2.764 1.796 1.00 78.75 98 GLN A N 1
ATOM 776 C CA . GLN A 1 98 ? -5.055 -2.633 0.452 1.00 78.75 98 GLN A CA 1
ATOM 777 C C . GLN A 1 98 ? -5.125 -4.025 -0.173 1.00 78.75 98 GLN A C 1
ATOM 779 O O . GLN A 1 98 ? -4.178 -4.806 -0.029 1.00 78.75 98 GLN A O 1
ATOM 784 N N . ASP A 1 99 ? -6.236 -4.320 -0.844 1.00 76.75 99 ASP A N 1
ATOM 785 C CA . ASP A 1 99 ? -6.331 -5.529 -1.646 1.00 76.75 99 ASP A CA 1
ATOM 786 C C . ASP A 1 99 ? -5.424 -5.406 -2.872 1.00 76.75 99 ASP A C 1
ATOM 788 O O . ASP A 1 99 ? -5.380 -4.376 -3.550 1.00 76.75 99 ASP A O 1
ATOM 792 N N . GLU A 1 100 ? -4.641 -6.447 -3.105 1.00 74.94 100 GLU A N 1
ATOM 793 C CA . GLU A 1 100 ? -3.639 -6.479 -4.163 1.00 74.94 100 GLU A CA 1
ATOM 794 C C . GLU A 1 100 ? -3.602 -7.907 -4.726 1.00 74.94 100 GLU A C 1
ATOM 796 O O . GLU A 1 100 ? -3.152 -8.816 -4.018 1.00 74.94 100 GLU A O 1
ATOM 801 N N . PRO A 1 101 ? -4.049 -8.127 -5.979 1.00 58.16 101 PRO A N 1
ATOM 802 C CA . PRO A 1 101 ? -4.171 -9.464 -6.567 1.00 58.16 101 PRO A CA 1
ATOM 803 C C . PRO A 1 101 ? -2.845 -10.225 -6.655 1.00 58.16 101 PRO A C 1
ATOM 805 O O . PRO A 1 101 ? -2.817 -11.451 -6.638 1.00 58.16 101 PRO A O 1
ATOM 808 N N . THR A 1 102 ? -1.725 -9.508 -6.736 1.00 62.41 102 THR A N 1
ATOM 809 C CA . THR A 1 102 ? -0.367 -10.071 -6.786 1.00 62.41 102 THR A CA 1
ATOM 810 C C . THR A 1 102 ? 0.171 -10.427 -5.400 1.00 62.41 102 THR A C 1
ATOM 812 O O . THR A 1 102 ? 1.151 -11.161 -5.280 1.00 62.41 102 THR A O 1
ATOM 815 N N . ARG A 1 103 ? -0.487 -9.968 -4.330 1.00 71.62 103 ARG A N 1
ATOM 816 C CA . ARG A 1 103 ? -0.135 -10.262 -2.944 1.00 71.62 103 ARG A CA 1
ATOM 817 C C . ARG A 1 103 ? -1.250 -11.074 -2.304 1.00 71.62 103 ARG A C 1
ATOM 819 O O . ARG A 1 103 ? -2.001 -10.565 -1.482 1.00 71.62 103 ARG A O 1
ATOM 826 N N . TRP A 1 104 ? -1.281 -12.371 -2.605 1.00 65.06 104 TRP A N 1
ATOM 827 C CA . TRP A 1 104 ? -2.358 -13.335 -2.296 1.00 65.06 104 TRP A CA 1
ATOM 828 C C . TRP A 1 104 ? -2.777 -13.455 -0.812 1.00 65.06 104 TRP A C 1
ATOM 830 O O . TRP A 1 104 ? -3.691 -14.196 -0.470 1.00 65.06 104 TRP A O 1
ATOM 840 N N . ASN A 1 105 ? -2.119 -12.735 0.098 1.00 79.94 105 ASN A N 1
ATOM 841 C CA . ASN A 1 105 ? -2.417 -12.713 1.526 1.00 79.94 105 ASN A CA 1
ATOM 842 C C . ASN A 1 105 ? -3.234 -11.491 1.976 1.00 79.94 105 ASN A C 1
ATOM 844 O O . ASN A 1 105 ? -3.673 -11.468 3.123 1.00 79.94 105 ASN A O 1
ATOM 848 N N . SER A 1 106 ? -3.408 -10.475 1.130 1.00 83.75 106 SER A N 1
ATOM 849 C CA . SER A 1 106 ? -4.113 -9.227 1.459 1.00 83.75 106 SER A CA 1
ATOM 850 C C . SER A 1 106 ? -5.564 -9.495 1.878 1.00 83.75 106 SER A C 1
ATOM 852 O O . SER A 1 106 ? -5.937 -9.192 3.015 1.00 83.75 106 SER A O 1
ATOM 854 N N . LEU A 1 107 ? -6.336 -10.182 1.030 1.00 81.56 107 LEU A N 1
ATOM 855 C CA . LEU A 1 107 ? -7.722 -10.566 1.310 1.00 81.56 107 LEU A CA 1
ATOM 856 C C . LEU A 1 107 ? -7.852 -11.454 2.558 1.00 81.56 107 LEU A C 1
ATOM 858 O O . LEU A 1 107 ? -8.695 -11.204 3.420 1.00 81.56 107 LEU A O 1
ATOM 862 N N . LEU A 1 108 ? -6.986 -12.462 2.708 1.00 85.62 108 LEU A N 1
ATOM 863 C CA . LEU A 1 108 ? -7.000 -13.355 3.873 1.00 85.62 108 LEU A CA 1
ATOM 864 C C . LEU A 1 108 ? -6.728 -12.595 5.181 1.00 85.62 108 LEU A C 1
ATOM 866 O O . LEU A 1 108 ? -7.354 -12.863 6.209 1.00 85.62 108 LEU A O 1
ATOM 870 N N . GLN A 1 109 ? -5.790 -11.645 5.165 1.00 87.12 109 GLN A N 1
ATOM 871 C CA . GLN A 1 109 ? -5.500 -10.808 6.328 1.00 87.12 109 GLN A CA 1
ATOM 872 C C . GLN A 1 109 ? -6.678 -9.888 6.662 1.00 87.12 109 GLN A C 1
ATOM 874 O O . GLN A 1 109 ? -7.033 -9.775 7.834 1.00 87.12 109 GLN A O 1
ATOM 879 N N . MET A 1 110 ? -7.324 -9.290 5.656 1.00 87.44 110 MET A N 1
ATOM 880 C CA . MET A 1 110 ? -8.538 -8.492 5.856 1.00 87.44 110 MET A CA 1
ATOM 881 C C . MET A 1 110 ? -9.661 -9.325 6.480 1.00 87.44 110 MET A C 1
ATOM 883 O O . MET A 1 110 ? -10.206 -8.928 7.510 1.00 87.44 110 MET A O 1
ATOM 887 N N . MET A 1 111 ? -9.935 -10.513 5.935 1.00 86.38 111 MET A N 1
ATOM 888 C CA . MET A 1 111 ? -10.945 -11.445 6.454 1.00 86.38 111 MET A CA 1
ATOM 889 C C . MET A 1 111 ? -10.697 -11.816 7.922 1.00 86.38 111 MET A C 1
ATOM 891 O O . MET A 1 111 ? -11.626 -11.842 8.725 1.00 86.38 111 MET A O 1
ATOM 895 N N . ARG A 1 112 ? -9.435 -12.023 8.318 1.00 88.75 112 ARG A N 1
ATOM 896 C CA . ARG A 1 112 ? -9.065 -12.287 9.720 1.00 88.75 112 ARG A CA 1
ATOM 897 C C . ARG A 1 112 ? -9.246 -11.078 10.641 1.00 88.75 112 ARG A C 1
ATOM 899 O O . ARG A 1 112 ? -9.465 -11.259 11.835 1.00 88.75 112 ARG A O 1
ATOM 906 N N . HIS A 1 113 ? -9.127 -9.855 10.124 1.00 89.69 113 HIS A N 1
ATOM 907 C CA . HIS A 1 113 ? -9.281 -8.635 10.920 1.00 89.69 113 HIS A CA 1
ATOM 908 C C . HIS A 1 113 ? -10.751 -8.258 11.138 1.00 89.69 113 HIS A C 1
ATOM 910 O O . HIS A 1 113 ? -11.068 -7.711 12.193 1.00 89.69 113 HIS A O 1
ATOM 916 N N . LEU A 1 114 ? -11.644 -8.573 10.192 1.00 87.25 114 LEU A N 1
ATOM 917 C CA . LEU A 1 114 ? -13.078 -8.253 10.261 1.00 87.25 114 LEU A CA 1
ATOM 918 C C . LEU A 1 114 ? -13.750 -8.594 11.606 1.00 87.25 114 LEU A C 1
ATOM 920 O O . LEU A 1 114 ? -14.318 -7.681 12.206 1.00 87.25 114 LEU A O 1
ATOM 924 N N . PRO A 1 115 ? -13.670 -9.830 12.145 1.00 89.31 115 PRO A N 1
ATOM 925 C CA . PRO A 1 115 ? -14.353 -10.165 13.397 1.00 89.31 115 PRO A CA 1
ATOM 926 C C . PRO A 1 115 ? -13.818 -9.375 14.595 1.00 89.31 115 PRO A C 1
ATOM 928 O O . PRO A 1 115 ? -14.572 -9.086 15.517 1.00 89.31 115 PRO A O 1
ATOM 931 N N . VAL A 1 116 ? -12.539 -8.990 14.567 1.00 87.50 116 VAL A N 1
ATOM 932 C CA . VAL A 1 116 ? -11.911 -8.174 15.614 1.00 87.50 116 VAL A CA 1
ATOM 933 C C . VAL A 1 116 ? -12.316 -6.705 15.483 1.00 87.50 116 VAL A C 1
ATOM 935 O O . VAL A 1 116 ? -12.408 -6.002 16.478 1.00 87.50 116 VAL A O 1
ATOM 938 N N . GLN A 1 117 ? -12.554 -6.219 14.262 1.00 87.06 117 GLN A N 1
ATOM 939 C CA . GLN A 1 117 ? -12.914 -4.821 14.002 1.00 87.06 117 GLN A CA 1
ATOM 940 C C . GLN A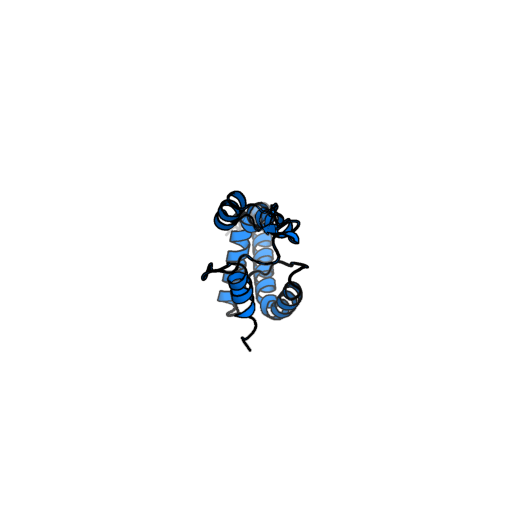 1 117 ? -14.417 -4.540 14.050 1.00 87.06 117 GLN A C 1
ATOM 942 O O . GLN A 1 117 ? -14.796 -3.371 14.110 1.00 87.06 117 GLN A O 1
ATOM 947 N N . LYS A 1 118 ? -15.267 -5.576 14.046 1.00 88.12 118 LYS A N 1
ATOM 948 C CA . LYS A 1 118 ? -16.731 -5.431 13.999 1.00 88.12 118 LYS A CA 1
ATOM 949 C C . LYS A 1 118 ? -17.260 -4.458 15.060 1.00 88.12 118 LYS A C 1
ATOM 951 O O . LYS A 1 118 ? -18.077 -3.602 14.747 1.00 88.12 118 LYS A O 1
ATOM 956 N N . GLU A 1 119 ? -16.748 -4.539 16.288 1.00 83.88 119 GLU A N 1
ATOM 957 C CA . GLU A 1 119 ? -17.238 -3.737 17.414 1.00 83.88 119 GLU A CA 1
ATOM 958 C C . GLU A 1 119 ? -16.855 -2.264 17.272 1.00 83.88 119 GLU A C 1
ATOM 960 O O . GLU A 1 119 ? -17.684 -1.389 17.507 1.00 83.88 119 GLU A O 1
ATOM 965 N N . ALA A 1 120 ? -15.647 -1.978 16.778 1.00 85.12 120 ALA A N 1
ATOM 966 C CA . ALA A 1 120 ? -15.222 -0.613 16.481 1.00 85.12 120 ALA A CA 1
ATOM 967 C C . ALA A 1 120 ? -16.065 0.030 15.370 1.00 85.12 120 ALA A C 1
ATOM 969 O O . ALA A 1 120 ? -16.395 1.212 15.454 1.00 85.12 120 ALA A O 1
ATOM 970 N N . VAL A 1 121 ? -16.444 -0.746 14.350 1.00 84.69 121 VAL A N 1
ATOM 971 C CA . VAL A 1 121 ? -17.294 -0.264 13.249 1.00 84.69 121 VAL A CA 1
ATOM 972 C C . VAL A 1 121 ? -18.721 -0.004 13.728 1.00 84.69 121 VAL A C 1
ATOM 974 O O . VAL A 1 121 ? -19.276 1.051 13.432 1.00 84.69 121 VAL A O 1
ATOM 977 N N . VAL A 1 122 ? -19.305 -0.922 14.504 1.00 84.88 122 VAL A N 1
ATOM 978 C CA . VAL A 1 122 ? -20.656 -0.758 15.067 1.00 84.88 122 VAL A CA 1
ATOM 979 C C . VAL A 1 122 ? -20.714 0.443 16.007 1.00 84.88 122 VAL A C 1
ATOM 981 O O . VAL A 1 122 ? -21.631 1.252 15.902 1.00 84.88 122 VAL A O 1
ATOM 984 N N . HIS A 1 123 ? -19.715 0.606 16.875 1.00 83.12 123 HIS A N 1
ATOM 985 C CA . HIS A 1 123 ? -19.630 1.748 17.781 1.00 83.12 123 HIS A CA 1
ATOM 986 C C . HIS A 1 123 ? -19.565 3.078 17.020 1.00 83.12 123 HIS A C 1
ATOM 988 O O . HIS A 1 123 ? -20.306 4.009 17.327 1.00 83.12 123 HIS A O 1
ATOM 994 N N . TYR A 1 124 ? -18.731 3.150 15.979 1.00 81.88 124 TYR A N 1
ATOM 995 C CA . TYR A 1 124 ? -18.635 4.338 15.136 1.00 81.88 124 TYR A CA 1
ATOM 996 C C . TYR A 1 124 ? -19.946 4.638 14.390 1.00 81.88 124 TYR A C 1
ATOM 998 O O . TYR A 1 124 ? -20.386 5.787 14.376 1.00 81.88 124 TYR A O 1
ATOM 1006 N N . ASN A 1 125 ? -20.603 3.617 13.830 1.00 80.56 125 ASN A N 1
ATOM 1007 C CA . ASN A 1 125 ? -21.904 3.771 13.174 1.00 80.56 125 ASN A CA 1
ATOM 1008 C C . ASN A 1 125 ? -22.989 4.244 14.150 1.00 80.56 125 ASN A C 1
ATOM 1010 O O . ASN A 1 125 ? -23.753 5.138 13.806 1.00 80.56 125 ASN A O 1
ATOM 1014 N N . GLY A 1 126 ? -23.026 3.711 15.374 1.00 81.31 126 GLY A N 1
ATOM 1015 C CA . GLY A 1 126 ? -23.960 4.166 16.407 1.00 81.31 126 GLY A CA 1
ATOM 1016 C C . GLY A 1 126 ? -23.751 5.637 16.778 1.00 81.31 126 GLY A C 1
ATOM 1017 O O . GLY A 1 126 ? -24.7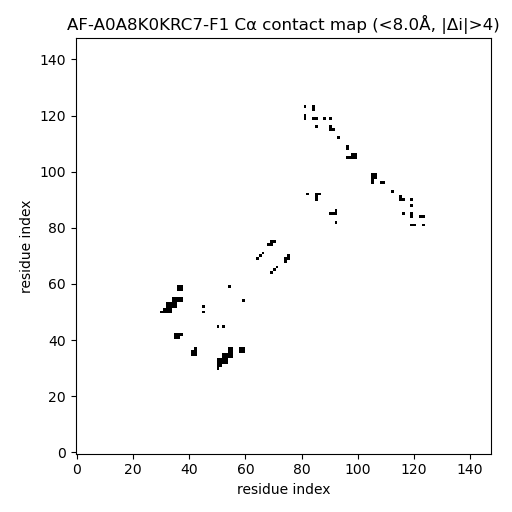14 6.392 16.888 1.00 81.31 126 GLY A O 1
ATOM 1018 N N . ILE A 1 127 ? -22.494 6.080 16.895 1.00 78.25 127 ILE A N 1
ATOM 1019 C CA . ILE A 1 127 ? -22.172 7.499 17.109 1.00 78.25 127 ILE A CA 1
ATOM 1020 C C . ILE A 1 127 ? -22.660 8.349 15.932 1.00 78.25 127 ILE A C 1
ATOM 1022 O O . ILE A 1 127 ? -23.259 9.398 16.156 1.00 78.25 127 ILE A O 1
ATOM 1026 N N . LEU A 1 128 ? -22.429 7.911 14.690 1.00 76.06 128 LEU A N 1
ATOM 1027 C CA . LEU A 1 128 ? -22.885 8.642 13.508 1.00 76.06 128 LEU A CA 1
ATOM 1028 C C . LEU A 1 128 ? -24.410 8.767 13.463 1.00 76.06 128 LEU A C 1
ATOM 1030 O O . LEU A 1 128 ? -24.893 9.880 13.272 1.00 76.06 128 LEU A O 1
ATOM 1034 N N . SER A 1 129 ? -25.158 7.684 13.691 1.00 75.12 129 SER A N 1
ATOM 1035 C CA . SER A 1 129 ? -26.627 7.722 13.719 1.00 75.12 129 SER A CA 1
ATOM 1036 C C . SER A 1 129 ? -27.147 8.728 14.749 1.00 75.12 129 SER A C 1
ATOM 1038 O O . SER A 1 129 ? -27.971 9.574 14.414 1.00 75.12 129 SER A O 1
ATOM 1040 N N . ASN A 1 130 ? -26.575 8.731 15.957 1.00 71.94 130 ASN A N 1
ATOM 1041 C CA . ASN A 1 130 ? -26.947 9.674 17.017 1.00 71.94 130 ASN A CA 1
ATOM 1042 C C . ASN A 1 130 ? -26.603 11.136 16.670 1.00 71.94 130 ASN A C 1
ATOM 1044 O O . ASN A 1 130 ? -27.307 12.062 17.074 1.00 71.94 130 ASN A O 1
ATOM 1048 N N . VAL A 1 131 ? -25.502 11.371 15.946 1.00 74.00 131 VAL A N 1
ATOM 1049 C CA . VAL A 1 131 ? -25.106 12.715 15.493 1.00 74.00 131 VAL A CA 1
ATOM 1050 C C . VAL A 1 131 ? -26.021 13.207 14.371 1.00 74.00 131 VAL A C 1
ATOM 1052 O O . VAL A 1 131 ? -26.420 14.369 14.397 1.00 74.00 131 VAL A O 1
ATOM 1055 N N . PHE A 1 132 ? -26.390 12.347 13.419 1.00 70.00 132 PHE A N 1
ATOM 1056 C CA . PHE A 1 132 ? -27.339 12.688 12.355 1.00 70.00 132 PHE A CA 1
ATOM 1057 C C . PHE A 1 132 ? -28.739 12.982 12.906 1.00 70.00 132 PHE A C 1
ATOM 1059 O O . PHE A 1 132 ? -29.366 13.955 12.491 1.00 70.00 132 PHE A O 1
ATOM 1066 N N . GLU A 1 133 ? -29.209 12.207 13.881 1.00 68.12 133 GLU A N 1
ATOM 1067 C CA . GLU A 1 133 ? -30.500 12.440 14.536 1.00 68.12 133 GLU A CA 1
ATOM 1068 C C . GLU A 1 133 ? -30.519 13.783 15.289 1.00 68.12 133 GLU A C 1
ATOM 1070 O O . GLU A 1 133 ? -31.438 14.582 15.130 1.00 68.12 133 GLU A O 1
ATOM 1075 N N . LYS A 1 134 ? -29.437 14.128 16.002 1.00 66.81 134 LYS A N 1
ATOM 1076 C CA . LYS A 1 134 ? -29.297 15.459 16.622 1.00 66.81 134 LYS A CA 1
ATOM 1077 C C . LYS A 1 134 ? -29.188 16.593 15.598 1.00 66.81 134 LYS A C 1
ATOM 1079 O O . LYS A 1 134 ? -29.757 17.659 15.813 1.00 66.81 134 LYS A O 1
ATOM 1084 N N . ALA A 1 135 ? -28.469 16.391 14.494 1.00 64.94 135 ALA A N 1
ATOM 1085 C CA . ALA A 1 135 ? -28.296 17.411 13.458 1.00 64.94 135 ALA A CA 1
ATOM 1086 C C . ALA A 1 135 ? -29.597 17.689 12.689 1.00 64.94 135 ALA A C 1
ATOM 1088 O O . ALA A 1 135 ? -29.893 18.842 12.381 1.00 64.94 135 ALA A O 1
ATOM 1089 N N . THR A 1 136 ? -30.396 16.654 12.420 1.00 60.31 136 THR A N 1
ATOM 1090 C CA . THR A 1 136 ? -31.726 16.802 11.809 1.00 60.31 136 THR A CA 1
ATOM 1091 C C . THR A 1 136 ? -32.717 17.467 12.762 1.00 60.31 136 THR A C 1
ATOM 1093 O O . THR A 1 136 ? -33.440 18.362 12.330 1.00 60.31 136 THR A O 1
ATOM 1096 N N . TYR A 1 137 ? -32.676 17.146 14.062 1.00 55.44 137 TYR A N 1
ATOM 1097 C CA . TYR A 1 137 ? -33.478 17.837 15.078 1.00 55.44 137 TYR A CA 1
ATOM 1098 C C . TYR A 1 137 ? -33.173 19.344 15.123 1.00 55.44 137 TYR A C 1
ATOM 1100 O O . TYR A 1 137 ? -34.085 20.168 15.066 1.00 55.44 137 TYR A O 1
ATOM 1108 N N . VAL A 1 138 ? -31.889 19.722 15.117 1.00 58.66 138 VAL A N 1
ATOM 1109 C CA . VAL A 1 138 ? -31.451 21.131 15.098 1.00 58.66 138 VAL A CA 1
ATOM 1110 C C . VAL A 1 138 ? -31.816 21.837 13.784 1.00 58.66 138 VAL A C 1
ATOM 1112 O O . VAL A 1 138 ? -32.195 23.005 13.810 1.00 58.66 138 VAL A O 1
ATOM 1115 N N . ALA A 1 139 ? -31.766 21.144 12.642 1.00 57.72 139 ALA A N 1
ATOM 1116 C CA . ALA A 1 139 ? -32.177 21.702 11.350 1.00 57.72 139 ALA A CA 1
ATOM 1117 C C . ALA A 1 139 ? -33.705 21.874 11.214 1.00 57.72 139 ALA A C 1
ATOM 1119 O O . ALA A 1 139 ? -34.155 22.697 10.422 1.00 57.72 139 ALA A O 1
ATOM 1120 N N . SER A 1 140 ? -34.498 21.124 11.987 1.00 54.06 140 SER A N 1
ATOM 1121 C CA . SER A 1 140 ? -35.968 21.155 11.955 1.00 54.06 140 SER A CA 1
ATOM 1122 C C . SER A 1 140 ? -36.626 22.206 12.858 1.00 54.06 140 SER A C 1
ATOM 1124 O O . SER A 1 140 ? -37.851 22.265 12.894 1.00 54.06 140 SER A O 1
ATOM 1126 N N . GLY A 1 141 ? -35.831 23.025 13.564 1.00 48.31 141 GLY A N 1
ATOM 1127 C CA . GLY A 1 141 ? -36.227 24.226 14.312 1.00 48.31 141 GLY A CA 1
ATOM 1128 C C . GLY A 1 141 ? -37.727 24.450 14.537 1.00 48.31 141 GLY A C 1
ATOM 1129 O O . GLY A 1 141 ? -38.295 25.389 13.991 1.00 48.31 141 GLY A O 1
ATOM 1130 N N . SER A 1 142 ? -38.356 23.638 15.388 1.00 42.50 142 SER A N 1
ATOM 1131 C CA . SER A 1 142 ? -39.552 24.058 16.116 1.00 42.50 142 SER A CA 1
ATOM 1132 C C . SER A 1 142 ? -39.092 24.493 17.497 1.00 42.50 142 SER A C 1
ATOM 1134 O O . SER A 1 142 ? -38.810 23.670 18.366 1.00 42.50 142 SER A O 1
ATOM 1136 N N . ALA A 1 143 ? -38.957 25.806 17.675 1.00 47.66 143 ALA A N 1
ATOM 1137 C CA . ALA A 1 143 ? -38.856 26.410 18.991 1.00 47.66 143 ALA A CA 1
ATOM 1138 C C . ALA A 1 143 ? -40.191 26.182 19.714 1.00 47.66 143 ALA A C 1
ATOM 1140 O O . ALA A 1 143 ? -41.132 26.950 19.544 1.00 47.66 143 ALA A O 1
ATOM 1141 N N . VAL A 1 144 ? -40.294 25.106 20.495 1.00 43.16 144 VAL A N 1
ATOM 1142 C CA . VAL A 1 144 ? -41.345 24.998 21.507 1.00 43.16 144 VAL A CA 1
ATOM 1143 C C . VAL A 1 144 ? -40.802 25.671 22.755 1.00 43.16 144 VAL A C 1
ATOM 1145 O O . VAL A 1 144 ? -39.992 25.109 23.492 1.00 43.16 144 VAL A O 1
ATOM 1148 N N . THR A 1 145 ? -41.213 26.921 22.947 1.00 40.22 145 THR A N 1
ATOM 1149 C CA . THR A 1 145 ? -41.142 27.602 24.235 1.00 40.22 145 THR A CA 1
ATOM 1150 C C . THR A 1 145 ? -41.935 26.775 25.239 1.00 40.22 145 THR A C 1
ATOM 1152 O O . THR A 1 145 ? -43.162 26.726 25.166 1.00 40.22 145 THR A O 1
ATOM 1155 N N . VAL A 1 146 ? -41.247 26.106 26.162 1.00 39.31 146 VAL A N 1
ATOM 1156 C CA . VAL A 1 146 ? -41.886 25.634 27.391 1.00 39.31 146 VAL A CA 1
ATOM 1157 C C . VAL A 1 146 ? -42.044 26.874 28.266 1.00 39.31 146 VAL A C 1
ATOM 1159 O O . VAL A 1 146 ? -41.075 27.370 28.837 1.00 39.31 146 VAL A O 1
ATOM 1162 N N . SER A 1 147 ? -43.246 27.440 28.232 1.00 33.62 147 SER A N 1
ATOM 1163 C CA . SER A 1 147 ? -43.717 28.466 29.156 1.00 33.62 147 SER A CA 1
ATOM 1164 C C . SER A 1 147 ? -43.897 27.862 30.549 1.00 33.62 147 SER A C 1
ATOM 1166 O O . SER A 1 147 ? -44.561 26.833 30.648 1.00 33.62 147 SER A O 1
ATOM 1168 N N . GLU A 1 148 ? -43.291 28.545 31.527 1.00 35.44 148 GLU A N 1
ATOM 1169 C CA . GLU A 1 148 ? -43.533 28.592 32.988 1.00 35.44 148 GLU A CA 1
ATOM 1170 C C . GLU A 1 148 ? -43.938 27.310 33.736 1.00 35.44 148 GLU A C 1
ATOM 1172 O O . GLU A 1 148 ? -45.060 26.793 33.542 1.00 35.44 148 GLU A O 1
#

Solvent-accessible surface area (backbone atoms only — not comparable to full-atom values): 9274 Å² total; per-residue (Å²): 143,80,74,69,74,57,52,62,59,49,59,65,57,70,72,59,79,74,86,70,80,93,68,82,69,97,49,66,95,71,64,79,67,45,79,36,62,90,48,68,68,62,44,58,55,42,74,75,42,98,58,52,70,45,73,34,63,70,55,54,50,52,51,49,48,43,59,74,48,62,62,34,63,70,53,46,51,52,54,48,54,56,51,48,39,23,58,77,68,72,40,90,83,73,79,91,76,72,79,42,90,90,44,82,56,34,62,59,52,50,62,66,44,46,79,69,43,47,61,40,51,51,53,51,50,53,51,50,54,55,50,51,53,52,50,51,55,65,72,60,68,75,86,75,80,83,75,132

Mean predicted aligned error: 14.79 Å

pLDDT: mean 72.62, std 20.7, range [28.69, 94.0]

Nearest PDB structures (foldseek):
  5ip2-assembly1_A  TM=1.942E-01  e=7.416E+00  Orthotospovirus tomatomaculae

Radius of gyration: 25.58 Å; Cα contacts (8 Å, |Δi|>4): 69; chains: 1; bounding box: 79×46×57 Å